Protein AF-A0A964ZCR1-F1 (afdb_monomer_lite)

Radius of gyration: 24.85 Å; chains: 1; bounding box: 62×56×55 Å

Secondary structure (DSSP, 8-state):
--HHHHHHHGGG----PPPPPHHHHHHHHHHH-HHHHTT--PPPPHHHHHHHHHHHHHSSPPPHHHHHHHHH---TTHHHHHHHHHHTSHHHHHHHHHHHHHHHS------S-PPP-

Foldseek 3Di:
DVVVVVVVVVVPPPVPDPDDDPVVVVVVVLVPDPVNVVPDPDDDDQLRLQQVLCCVQQVDGDDPVVSVVLVPDPDPCSSVVVNVVSNPDPSSVVVVVVVCCPPVNDPDPPPDDDDDD

Structure (mmCIF, N/CA/C/O backbone):
data_AF-A0A964ZCR1-F1
#
_entry.id   AF-A0A964ZCR1-F1
#
loop_
_atom_site.group_PDB
_atom_site.id
_atom_site.type_symbol
_atom_site.label_atom_id
_atom_site.label_alt_id
_atom_site.label_comp_id
_atom_site.label_asym_id
_atom_site.label_entity_id
_atom_site.label_seq_id
_atom_site.pdbx_PDB_ins_code
_atom_site.Cartn_x
_atom_site.Cartn_y
_atom_site.Cartn_z
_atom_site.occupancy
_atom_site.B_iso_or_equiv
_atom_site.auth_seq_id
_atom_site.auth_comp_id
_atom_site.auth_asym_id
_atom_site.auth_atom_id
_atom_site.pdbx_PDB_model_num
ATOM 1 N N . MET A 1 1 ? 44.684 40.271 -24.449 1.00 51.97 1 MET A N 1
ATOM 2 C CA . MET A 1 1 ? 44.862 39.321 -23.325 1.00 51.97 1 MET A CA 1
ATOM 3 C C . MET A 1 1 ? 43.717 39.318 -22.303 1.00 51.97 1 MET A C 1
ATOM 5 O O . MET A 1 1 ? 43.679 38.393 -21.513 1.00 51.97 1 MET A O 1
ATOM 9 N N . LEU A 1 2 ? 42.760 40.263 -22.334 1.00 49.97 2 LEU A N 1
ATOM 10 C CA . LEU A 1 2 ? 41.602 40.266 -21.417 1.00 49.97 2 LEU A CA 1
ATOM 11 C C . LEU A 1 2 ? 40.415 39.393 -21.888 1.00 49.97 2 LEU A C 1
ATOM 13 O O . LEU A 1 2 ? 39.646 38.900 -21.078 1.00 49.97 2 LEU A O 1
ATOM 17 N N . ALA A 1 3 ? 40.266 39.180 -23.202 1.00 52.19 3 ALA A N 1
ATOM 18 C CA . ALA A 1 3 ? 39.166 38.387 -23.767 1.00 52.19 3 ALA A CA 1
ATOM 19 C C . ALA A 1 3 ? 39.348 36.865 -23.588 1.00 52.19 3 ALA A C 1
ATOM 21 O O . ALA A 1 3 ? 38.374 36.121 -23.587 1.00 52.19 3 ALA A O 1
ATOM 22 N N . LEU A 1 4 ? 40.592 36.404 -23.409 1.00 46.72 4 LEU A N 1
ATOM 23 C CA . LEU A 1 4 ? 40.914 34.978 -23.295 1.00 46.72 4 LEU A CA 1
ATOM 24 C C . LEU A 1 4 ? 40.637 34.430 -21.883 1.00 46.72 4 LEU A C 1
ATOM 26 O O . LEU A 1 4 ? 40.314 33.259 -21.730 1.00 46.72 4 LEU A O 1
ATOM 30 N N . THR A 1 5 ? 40.714 35.277 -20.852 1.00 52.81 5 THR A N 1
ATOM 31 C CA . THR A 1 5 ? 40.441 34.890 -19.460 1.00 52.81 5 THR A CA 1
ATOM 32 C C . THR A 1 5 ? 38.945 34.817 -19.155 1.00 52.81 5 THR A C 1
ATOM 34 O O . THR A 1 5 ? 38.528 33.953 -18.392 1.00 52.81 5 THR A O 1
ATOM 37 N N . VAL A 1 6 ? 38.117 35.655 -19.792 1.00 52.84 6 VAL A N 1
ATOM 38 C CA . VAL A 1 6 ? 36.651 35.622 -19.616 1.00 52.84 6 VAL A CA 1
ATOM 39 C C . VAL A 1 6 ? 36.031 34.367 -20.245 1.00 52.84 6 VAL A C 1
ATOM 41 O O . VAL A 1 6 ? 35.119 33.780 -19.670 1.00 52.84 6 VAL A O 1
ATOM 44 N N . ALA A 1 7 ? 36.569 33.896 -21.375 1.00 53.03 7 ALA A N 1
ATOM 45 C CA . ALA A 1 7 ? 36.115 32.658 -22.013 1.00 53.03 7 ALA A CA 1
ATOM 46 C C . ALA A 1 7 ? 36.424 31.399 -21.176 1.00 53.03 7 ALA A C 1
ATOM 48 O O . ALA A 1 7 ? 35.662 30.437 -21.218 1.00 53.03 7 ALA A O 1
ATOM 49 N N . LEU A 1 8 ? 37.501 31.415 -20.380 1.00 49.78 8 LEU A N 1
ATOM 50 C CA . LEU A 1 8 ? 37.895 30.287 -19.529 1.00 49.78 8 LEU A CA 1
ATOM 51 C C . LEU A 1 8 ? 36.985 30.134 -18.296 1.00 49.78 8 LEU A C 1
ATOM 53 O O . LEU A 1 8 ? 36.739 29.021 -17.846 1.00 49.78 8 LEU A O 1
ATOM 57 N N . VAL A 1 9 ? 36.451 31.240 -17.766 1.00 51.50 9 VAL A N 1
ATOM 58 C CA . VAL A 1 9 ? 35.567 31.228 -16.583 1.00 51.50 9 VAL A CA 1
ATOM 59 C C . VAL A 1 9 ? 34.162 30.714 -16.924 1.00 51.50 9 VAL A C 1
ATOM 61 O O . VAL A 1 9 ? 33.518 30.092 -16.085 1.00 51.50 9 VAL A O 1
ATOM 64 N N . LEU A 1 10 ? 33.702 30.901 -18.166 1.00 52.78 10 LEU A N 1
ATOM 65 C CA . LEU A 1 10 ? 32.402 30.397 -18.626 1.00 52.78 10 LEU A CA 1
ATOM 66 C C . LEU A 1 10 ? 32.398 28.889 -18.930 1.00 52.78 10 LEU A C 1
ATOM 68 O O . LEU A 1 10 ? 31.325 28.302 -19.032 1.00 52.78 10 LEU A O 1
ATOM 72 N N . PHE A 1 11 ? 33.569 28.255 -19.053 1.00 51.38 11 PHE A N 1
ATOM 73 C CA . PHE A 1 11 ? 33.685 26.824 -19.364 1.00 51.38 11 PHE A CA 1
ATOM 74 C C . PHE A 1 11 ? 33.612 25.917 -18.124 1.00 51.38 11 PHE A C 1
ATOM 76 O O . PHE A 1 11 ? 33.424 24.713 -18.258 1.00 51.38 11 PHE A O 1
ATOM 83 N N . SER A 1 12 ? 33.744 26.484 -16.920 1.00 55.81 12 SER A N 1
ATOM 84 C CA . SER A 1 12 ? 33.808 25.722 -15.663 1.00 55.81 12 SER A CA 1
ATOM 85 C C . SER A 1 12 ? 32.478 25.633 -14.916 1.00 55.81 12 SER A C 1
ATOM 87 O O . SER A 1 12 ? 32.459 25.209 -13.761 1.00 55.81 12 SER A O 1
ATOM 89 N N . PHE A 1 13 ? 31.360 26.009 -15.543 1.00 54.41 13 PHE A N 1
ATOM 90 C CA . PHE A 1 13 ? 30.049 25.635 -15.019 1.00 54.41 13 PHE A CA 1
ATOM 91 C C . PHE A 1 13 ? 29.797 24.171 -15.391 1.00 54.41 13 PHE A C 1
ATOM 93 O O . PHE A 1 13 ? 29.050 23.861 -16.316 1.00 54.41 13 PHE A O 1
ATOM 100 N N . ASP A 1 14 ? 30.494 23.270 -14.698 1.00 61.41 14 ASP A N 1
ATOM 101 C CA . ASP A 1 14 ? 30.146 21.857 -14.686 1.00 61.41 14 ASP A CA 1
ATOM 102 C C . ASP A 1 14 ? 28.751 21.786 -14.063 1.00 61.41 14 ASP A C 1
ATOM 104 O O . ASP A 1 14 ? 28.571 21.961 -12.854 1.00 61.41 14 ASP A O 1
ATOM 108 N N . ALA A 1 15 ? 27.728 21.696 -14.912 1.00 63.97 15 ALA A N 1
ATOM 109 C CA . ALA A 1 15 ? 26.371 21.465 -14.465 1.00 63.97 15 ALA A CA 1
ATOM 110 C C . ALA A 1 15 ? 26.395 20.102 -13.779 1.00 63.97 15 ALA A C 1
ATOM 112 O O . ALA A 1 15 ? 26.405 19.079 -14.461 1.00 63.97 15 ALA A O 1
ATOM 113 N N . ALA A 1 16 ? 26.488 20.106 -12.445 1.00 65.44 16 ALA A N 1
ATOM 114 C CA . ALA A 1 16 ? 26.541 18.899 -11.639 1.00 65.44 16 ALA A CA 1
ATOM 115 C C . ALA A 1 16 ? 25.461 17.942 -12.144 1.00 65.44 16 ALA A C 1
ATOM 117 O O . ALA A 1 16 ? 24.269 18.261 -12.080 1.00 65.44 16 ALA A O 1
ATOM 118 N N . ALA A 1 17 ? 25.890 16.815 -12.722 1.00 70.81 17 ALA A N 1
ATOM 119 C CA . ALA A 1 17 ? 24.967 15.831 -13.256 1.00 70.81 17 ALA A CA 1
ATOM 120 C C . ALA A 1 17 ? 23.951 15.491 -12.154 1.00 70.81 17 ALA A C 1
ATOM 122 O O . ALA A 1 17 ? 24.358 15.317 -10.997 1.00 70.81 17 ALA A O 1
ATOM 123 N N . PRO A 1 18 ? 22.644 15.448 -12.465 1.00 80.06 18 PRO A N 1
ATOM 124 C CA . PRO A 1 18 ? 21.633 15.185 -11.457 1.00 80.06 18 PRO A CA 1
ATOM 125 C C . PRO A 1 18 ? 21.966 13.860 -10.780 1.00 80.06 18 PRO A C 1
ATOM 127 O O . PRO A 1 18 ? 22.055 12.820 -11.435 1.00 80.06 18 PRO A O 1
ATOM 130 N N . VAL A 1 19 ? 22.202 13.911 -9.468 1.00 82.56 19 VAL A N 1
ATOM 131 C CA . VAL A 1 19 ? 22.475 12.706 -8.690 1.00 82.56 19 VAL A CA 1
ATOM 132 C C . VAL A 1 19 ? 21.235 11.820 -8.812 1.00 82.56 19 VAL A C 1
ATOM 134 O O . VAL A 1 19 ? 20.139 12.286 -8.483 1.00 82.56 19 VAL A O 1
ATOM 137 N N . PRO A 1 20 ? 21.362 10.575 -9.303 1.00 88.12 20 PRO A N 1
ATOM 138 C CA . PRO A 1 20 ? 20.214 9.697 -9.440 1.00 88.12 20 PRO A CA 1
ATOM 139 C C . PRO A 1 20 ? 19.553 9.489 -8.077 1.00 88.12 20 PRO A C 1
ATOM 141 O O . PRO A 1 20 ? 20.222 9.426 -7.038 1.00 88.12 20 PRO A O 1
ATOM 144 N N . THR A 1 21 ? 18.226 9.385 -8.086 1.00 95.00 21 THR A N 1
ATOM 145 C CA . THR A 1 21 ? 17.430 9.089 -6.893 1.00 95.00 21 THR A CA 1
ATOM 146 C C . THR A 1 21 ? 17.918 7.799 -6.233 1.00 95.00 21 THR A C 1
ATOM 148 O O . THR A 1 21 ? 18.498 6.920 -6.876 1.00 95.00 21 THR A O 1
ATOM 151 N N . LEU A 1 22 ? 17.683 7.659 -4.924 1.00 93.56 22 LEU A N 1
ATOM 152 C CA . LEU A 1 22 ? 18.125 6.467 -4.200 1.00 93.56 22 LEU A CA 1
ATOM 153 C C . LEU A 1 22 ? 17.545 5.179 -4.806 1.00 93.56 22 LEU A C 1
ATOM 155 O O . LEU A 1 22 ? 18.288 4.215 -4.953 1.00 93.56 22 LEU A O 1
ATOM 159 N N . HIS A 1 23 ? 16.269 5.184 -5.211 1.00 91.75 23 HIS A N 1
ATOM 160 C CA . HIS A 1 23 ? 15.652 4.026 -5.865 1.00 91.75 23 HIS A CA 1
ATOM 161 C C . HIS A 1 23 ? 16.355 3.684 -7.183 1.00 91.75 23 HIS A C 1
ATOM 163 O O . HIS A 1 23 ? 16.785 2.553 -7.338 1.00 91.75 23 HIS A O 1
ATOM 169 N N . ALA A 1 24 ? 16.632 4.664 -8.053 1.00 94.00 24 ALA A N 1
ATOM 170 C CA . ALA A 1 24 ? 17.295 4.406 -9.333 1.00 94.00 24 ALA A CA 1
ATOM 171 C C . ALA A 1 24 ? 18.697 3.799 -9.153 1.00 94.00 24 ALA A C 1
ATOM 173 O O . ALA A 1 24 ? 19.133 2.949 -9.930 1.00 94.00 24 ALA A O 1
ATOM 174 N N . ARG A 1 25 ? 19.410 4.213 -8.098 1.00 93.81 25 ARG A N 1
ATOM 175 C CA . ARG A 1 25 ? 20.709 3.629 -7.733 1.00 93.81 25 ARG A CA 1
ATOM 176 C C . ARG A 1 25 ? 20.575 2.190 -7.238 1.00 93.81 25 ARG A C 1
ATOM 178 O O . ARG A 1 25 ? 21.427 1.368 -7.562 1.00 93.81 25 ARG A O 1
ATOM 185 N N . ILE A 1 26 ? 19.547 1.897 -6.441 1.00 91.38 26 ILE A N 1
ATOM 186 C CA . ILE A 1 26 ? 19.248 0.537 -5.977 1.00 91.38 26 ILE A CA 1
ATOM 187 C C . ILE A 1 26 ? 18.902 -0.344 -7.176 1.00 91.38 26 ILE A C 1
ATOM 189 O O . ILE A 1 26 ? 19.525 -1.389 -7.334 1.00 91.38 26 ILE A O 1
ATOM 193 N N . ASP A 1 27 ? 18.009 0.114 -8.049 1.00 90.88 27 ASP A N 1
ATOM 194 C CA . ASP A 1 27 ? 17.577 -0.616 -9.243 1.00 90.88 27 ASP A CA 1
ATOM 195 C C . ASP A 1 27 ? 18.773 -0.948 -10.143 1.00 90.88 27 ASP A C 1
ATOM 197 O O . ASP A 1 27 ? 18.988 -2.108 -10.478 1.00 90.88 27 ASP A O 1
ATOM 201 N N . THR A 1 28 ? 19.646 0.033 -10.407 1.00 91.94 28 THR A N 1
ATOM 202 C CA . THR A 1 28 ? 20.891 -0.176 -11.172 1.00 91.94 28 THR A CA 1
ATOM 203 C C . THR A 1 28 ? 21.759 -1.282 -10.555 1.00 91.94 28 THR A C 1
ATOM 205 O O . THR A 1 28 ? 22.302 -2.134 -11.262 1.00 91.94 28 THR A O 1
ATOM 208 N N . ASN A 1 29 ? 21.894 -1.295 -9.225 1.00 90.50 29 ASN A N 1
ATOM 209 C CA . ASN A 1 29 ? 22.679 -2.317 -8.534 1.00 90.50 29 ASN A CA 1
ATOM 210 C C . ASN A 1 29 ? 22.012 -3.699 -8.619 1.00 90.50 29 ASN A C 1
ATOM 212 O O . ASN A 1 29 ? 22.709 -4.693 -8.833 1.00 90.50 29 ASN A O 1
ATOM 216 N N . LEU A 1 30 ? 20.687 -3.770 -8.489 1.00 89.12 30 LEU A N 1
ATOM 217 C CA . LEU A 1 30 ? 19.927 -5.018 -8.594 1.00 89.12 30 LEU A CA 1
ATOM 218 C C . LEU A 1 30 ? 19.996 -5.599 -10.011 1.00 89.12 30 LEU A C 1
ATOM 220 O O . LEU A 1 30 ? 20.279 -6.785 -10.173 1.00 89.12 30 LEU A O 1
ATOM 224 N N . GLU A 1 31 ? 19.834 -4.760 -11.034 1.00 87.81 31 GLU A N 1
ATOM 225 C CA . GLU A 1 31 ? 19.930 -5.147 -12.445 1.00 87.81 31 GLU A CA 1
ATOM 226 C C . GLU A 1 31 ? 21.331 -5.649 -12.820 1.00 87.81 31 GLU A C 1
ATOM 228 O O . GLU A 1 31 ? 21.475 -6.571 -13.631 1.00 87.81 31 GLU A O 1
ATOM 233 N N . SER A 1 32 ? 22.374 -5.087 -12.196 1.00 89.25 32 SER A N 1
ATOM 234 C CA . SER A 1 32 ? 23.758 -5.531 -12.392 1.00 89.25 32 SER A CA 1
ATOM 235 C C . SER A 1 32 ? 24.054 -6.912 -11.782 1.00 89.25 32 SER A C 1
ATOM 237 O O . SER A 1 32 ? 25.011 -7.576 -12.189 1.00 89.25 32 SER A O 1
ATOM 239 N N . SER A 1 33 ? 23.223 -7.386 -10.844 1.00 90.00 33 SER A N 1
ATOM 240 C CA . SER A 1 33 ? 23.399 -8.675 -10.171 1.00 90.00 33 SER A CA 1
ATOM 241 C C . SER A 1 33 ? 22.787 -9.826 -10.976 1.00 90.00 33 SER A C 1
ATOM 243 O O . SER A 1 33 ? 21.580 -9.907 -11.204 1.00 90.00 33 SER A O 1
ATOM 245 N N . ALA A 1 34 ? 23.625 -10.771 -11.415 1.00 84.88 34 ALA A N 1
ATOM 246 C CA . ALA A 1 34 ? 23.159 -11.980 -12.100 1.00 84.88 34 ALA A CA 1
ATOM 247 C C . ALA A 1 34 ? 22.380 -12.927 -11.168 1.00 84.88 34 ALA A C 1
ATOM 249 O O . ALA A 1 34 ? 21.400 -13.530 -11.597 1.00 84.88 34 ALA A O 1
ATOM 250 N N . GLU A 1 35 ? 22.792 -13.019 -9.903 1.00 86.38 35 GLU A N 1
ATOM 251 C CA . GLU A 1 35 ? 22.147 -13.853 -8.881 1.00 86.38 35 GLU A CA 1
ATOM 252 C C . GLU A 1 35 ? 20.756 -13.331 -8.504 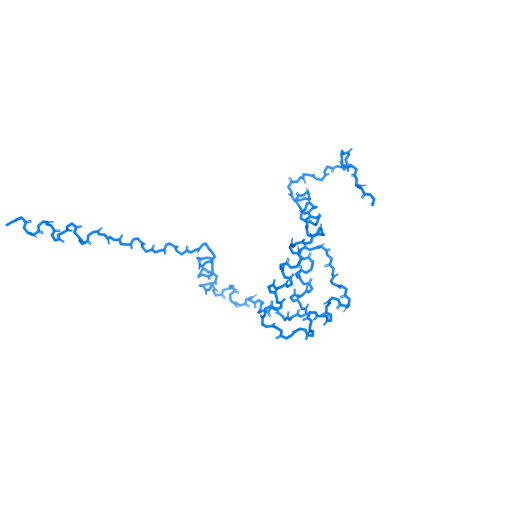1.00 86.38 35 GLU A C 1
ATOM 254 O O . GLU A 1 35 ? 19.828 -14.113 -8.306 1.00 86.38 35 GLU A O 1
ATOM 259 N N . PHE A 1 36 ? 20.587 -12.008 -8.445 1.00 84.31 36 PHE A N 1
ATOM 260 C CA . PHE A 1 36 ? 19.280 -11.410 -8.178 1.00 84.31 36 PHE A CA 1
ATOM 261 C C . PHE A 1 36 ? 18.300 -11.702 -9.319 1.00 84.31 36 PHE A C 1
ATOM 263 O O . PHE A 1 36 ? 17.197 -12.190 -9.084 1.00 84.31 36 PHE A O 1
ATOM 270 N N . ARG A 1 37 ? 18.733 -11.504 -10.571 1.00 82.31 37 ARG A N 1
ATOM 271 C CA . ARG A 1 37 ? 17.891 -11.739 -11.756 1.00 82.31 37 ARG A CA 1
ATOM 272 C C . ARG A 1 37 ? 17.414 -13.184 -11.898 1.00 82.31 37 ARG A C 1
ATOM 274 O O . ARG A 1 37 ? 16.348 -13.403 -12.462 1.00 82.31 37 ARG A O 1
ATOM 281 N N . SER A 1 38 ? 18.163 -14.171 -11.401 1.00 84.81 38 SER A N 1
ATOM 282 C CA . SER A 1 38 ? 17.722 -15.573 -11.445 1.00 84.81 38 SER A CA 1
ATOM 283 C C . SER A 1 38 ? 16.619 -15.911 -10.435 1.00 84.81 38 SER A C 1
ATOM 285 O O . SER A 1 38 ? 16.009 -16.969 -10.555 1.00 84.81 38 SER A O 1
ATOM 287 N N . HIS A 1 39 ? 16.368 -15.041 -9.454 1.00 84.56 39 HIS A N 1
ATOM 288 C CA . HIS A 1 39 ? 15.378 -15.241 -8.391 1.00 84.56 39 HIS A CA 1
ATOM 289 C C . HIS A 1 39 ? 14.246 -14.204 -8.421 1.00 84.56 39 HIS A C 1
ATOM 291 O O . HIS A 1 39 ? 13.470 -14.127 -7.469 1.00 84.56 39 HIS A O 1
ATOM 297 N N . ASP A 1 40 ? 14.143 -13.408 -9.488 1.00 83.31 40 ASP A N 1
ATOM 298 C CA . ASP A 1 40 ? 13.118 -12.376 -9.593 1.00 83.31 40 ASP A CA 1
ATOM 299 C C . ASP A 1 40 ? 11.719 -13.004 -9.711 1.00 83.31 40 ASP A C 1
ATOM 301 O O . ASP A 1 40 ? 11.407 -13.743 -10.652 1.00 83.31 40 ASP A O 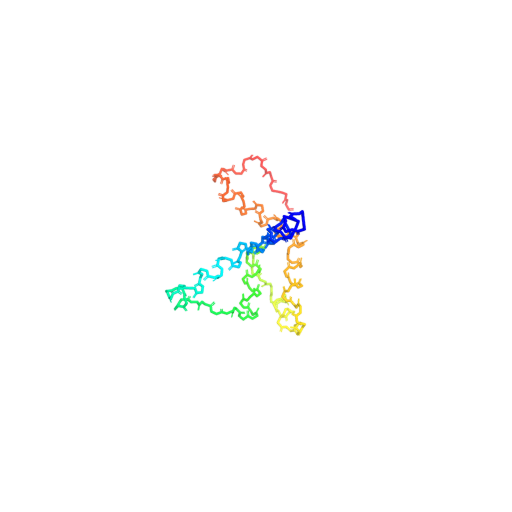1
ATOM 305 N N . ALA A 1 41 ? 10.872 -12.719 -8.724 1.00 81.56 41 ALA A N 1
ATOM 306 C CA . ALA A 1 41 ? 9.461 -13.040 -8.780 1.00 81.56 41 ALA A CA 1
ATOM 307 C C . ALA A 1 41 ? 8.798 -11.926 -9.588 1.00 81.56 41 ALA A C 1
ATOM 309 O O . ALA A 1 41 ? 8.621 -10.821 -9.081 1.00 81.56 41 ALA A O 1
ATOM 310 N N . GLY A 1 42 ? 8.470 -12.218 -10.850 1.00 88.12 42 GLY A N 1
ATOM 311 C CA . GLY A 1 42 ? 7.864 -11.246 -11.758 1.00 88.12 42 GLY A CA 1
ATOM 312 C C . GLY A 1 42 ? 6.621 -10.538 -11.183 1.00 88.12 42 GLY A C 1
ATOM 313 O O . GLY A 1 42 ? 6.107 -10.907 -10.124 1.00 88.12 42 GLY A O 1
ATOM 314 N N . PRO A 1 43 ? 6.097 -9.513 -11.878 1.00 89.81 43 PRO A N 1
ATOM 315 C CA . PRO A 1 43 ? 5.045 -8.659 -11.338 1.00 89.81 43 PRO A CA 1
ATOM 316 C C . PRO A 1 43 ? 3.817 -9.444 -10.870 1.00 89.81 43 PRO A C 1
ATOM 318 O O . PRO A 1 43 ? 3.308 -10.302 -11.591 1.00 89.81 43 PRO A O 1
ATOM 321 N N . ALA A 1 44 ? 3.307 -9.091 -9.690 1.00 94.06 44 ALA A N 1
ATOM 322 C CA . ALA A 1 44 ? 2.094 -9.688 -9.149 1.00 94.06 44 ALA A CA 1
ATOM 323 C C . ALA A 1 44 ? 0.892 -9.449 -10.078 1.00 94.06 44 ALA A C 1
ATOM 325 O O . ALA A 1 44 ? 0.665 -8.324 -10.564 1.00 94.06 44 ALA A O 1
ATOM 326 N N . ASP A 1 45 ? 0.088 -10.497 -10.263 1.00 95.44 45 ASP A N 1
ATOM 327 C CA . ASP A 1 45 ? -1.218 -10.372 -10.903 1.00 95.44 45 ASP A CA 1
ATOM 328 C C . ASP A 1 45 ? -2.173 -9.516 -10.049 1.00 95.44 45 ASP A C 1
ATOM 330 O O . ASP A 1 45 ? -1.867 -9.128 -8.921 1.00 95.44 45 ASP A O 1
ATOM 334 N N . ASP A 1 46 ? -3.335 -9.158 -10.591 1.00 96.69 46 ASP A N 1
ATOM 335 C CA . ASP A 1 46 ? -4.263 -8.264 -9.893 1.00 96.69 46 ASP A CA 1
ATOM 336 C C . ASP A 1 46 ? -4.855 -8.871 -8.610 1.00 96.69 46 ASP A C 1
ATOM 338 O O . ASP A 1 46 ? -5.089 -8.147 -7.638 1.00 96.69 46 ASP A O 1
ATOM 342 N N . ALA A 1 47 ? -5.091 -10.182 -8.570 1.00 96.56 47 ALA A N 1
ATOM 343 C CA . ALA A 1 47 ? -5.658 -10.827 -7.389 1.00 96.56 47 ALA A CA 1
ATOM 344 C C . ALA A 1 47 ? -4.621 -10.900 -6.262 1.00 96.56 47 ALA A C 1
ATOM 346 O O . ALA A 1 47 ? -4.922 -10.581 -5.106 1.00 96.56 47 ALA A O 1
ATOM 347 N N . GLU A 1 48 ? -3.391 -11.266 -6.610 1.00 96.56 48 GLU A N 1
ATOM 348 C CA . GLU A 1 48 ? -2.253 -11.283 -5.708 1.00 96.56 48 GLU A CA 1
ATOM 349 C C . GLU A 1 48 ? -1.917 -9.877 -5.210 1.00 96.56 48 GLU A C 1
ATOM 351 O O . GLU A 1 48 ? -1.764 -9.685 -4.003 1.00 96.56 48 GLU A O 1
ATOM 356 N N . PHE A 1 49 ? -1.874 -8.891 -6.110 1.00 97.25 49 PHE A N 1
ATOM 357 C CA . PHE A 1 49 ? -1.651 -7.489 -5.767 1.00 97.25 49 PHE A CA 1
ATOM 358 C C . PHE A 1 49 ? -2.679 -6.999 -4.745 1.00 97.25 49 PHE A C 1
ATOM 360 O O . PHE A 1 49 ? -2.298 -6.475 -3.702 1.00 97.25 49 PHE A O 1
ATOM 367 N N . CYS A 1 50 ? -3.973 -7.219 -5.002 1.00 97.88 50 CYS A N 1
ATOM 368 C CA . CYS A 1 50 ? -5.039 -6.800 -4.093 1.00 97.88 50 CYS A CA 1
ATOM 369 C C . CYS A 1 50 ? -4.890 -7.460 -2.716 1.00 97.88 50 CYS A C 1
ATOM 371 O O . CYS A 1 50 ? -4.898 -6.778 -1.692 1.00 97.88 50 CYS A O 1
ATOM 373 N N . ARG A 1 51 ? -4.670 -8.781 -2.674 1.00 97.50 51 ARG A N 1
ATOM 374 C CA . ARG A 1 51 ? -4.492 -9.499 -1.406 1.00 97.50 51 ARG A CA 1
ATOM 375 C C . ARG A 1 51 ? -3.272 -9.007 -0.623 1.00 97.50 51 ARG A C 1
ATOM 377 O O . ARG A 1 51 ? -3.389 -8.825 0.587 1.00 97.50 51 ARG A O 1
ATOM 384 N N . ARG A 1 52 ? -2.119 -8.837 -1.281 1.00 96.94 52 ARG A N 1
ATOM 385 C CA . ARG A 1 52 ? -0.880 -8.361 -0.639 1.00 96.94 52 ARG A CA 1
ATOM 386 C C . ARG A 1 52 ? -1.067 -6.950 -0.093 1.00 96.94 52 ARG A C 1
ATOM 388 O O . ARG A 1 52 ? -0.800 -6.723 1.076 1.00 96.94 52 ARG A O 1
ATOM 395 N N . LEU A 1 53 ? -1.653 -6.055 -0.884 1.00 97.25 53 LEU A N 1
ATOM 396 C CA . LEU A 1 53 ? -1.855 -4.668 -0.480 1.00 97.25 53 LEU A CA 1
ATOM 397 C C . LEU A 1 53 ? -2.753 -4.532 0.759 1.00 97.25 53 LEU A C 1
ATOM 399 O O . LEU A 1 53 ? -2.439 -3.766 1.665 1.00 97.25 53 LEU A O 1
ATOM 403 N N . TYR A 1 54 ? -3.845 -5.297 0.829 1.00 98.19 54 TYR A N 1
ATOM 404 C CA . TYR A 1 54 ? -4.703 -5.328 2.015 1.00 98.19 54 TYR A CA 1
ATOM 405 C C . TYR A 1 54 ? -3.957 -5.858 3.249 1.00 98.19 54 TYR A C 1
ATOM 407 O O . TYR A 1 54 ? -4.048 -5.256 4.321 1.00 98.19 54 TYR A O 1
ATOM 415 N N . LEU A 1 55 ? -3.180 -6.935 3.102 1.00 97.25 55 LEU A N 1
ATOM 416 C CA . LEU A 1 55 ? -2.391 -7.483 4.207 1.00 97.25 55 LEU A CA 1
ATOM 417 C C . LEU A 1 55 ? -1.334 -6.493 4.698 1.00 97.25 55 LEU A C 1
ATOM 419 O O . LEU A 1 55 ? -1.208 -6.311 5.904 1.00 97.25 55 LEU A O 1
ATOM 423 N N . ASP A 1 56 ? -0.631 -5.838 3.781 1.00 96.38 56 ASP A N 1
ATOM 424 C CA . ASP A 1 56 ? 0.473 -4.937 4.111 1.00 96.38 56 ASP A CA 1
ATOM 425 C C . ASP A 1 56 ? -0.023 -3.613 4.705 1.00 96.38 56 ASP A C 1
ATOM 427 O O . ASP A 1 56 ? 0.563 -3.094 5.652 1.00 96.38 56 ASP A O 1
ATOM 431 N N . LEU A 1 57 ? -1.106 -3.044 4.160 1.00 97.56 57 LEU A N 1
ATOM 432 C CA . LEU A 1 57 ? -1.591 -1.735 4.598 1.00 97.56 57 LEU A CA 1
ATOM 433 C C . LEU A 1 57 ? -2.575 -1.822 5.759 1.00 97.56 57 LEU A C 1
ATOM 435 O O . LEU A 1 57 ? -2.566 -0.940 6.613 1.00 97.56 57 LEU A O 1
ATOM 439 N N . THR A 1 58 ? -3.423 -2.847 5.805 1.00 97.00 58 THR A N 1
ATOM 440 C CA . THR A 1 58 ? -4.516 -2.939 6.791 1.00 97.00 58 THR A CA 1
ATOM 441 C C . THR A 1 58 ? -4.400 -4.139 7.726 1.00 97.00 58 THR A C 1
ATOM 443 O O . THR A 1 58 ? -5.151 -4.236 8.693 1.00 97.00 58 THR A O 1
ATOM 446 N N . GLY A 1 59 ? -3.466 -5.061 7.476 1.00 95.62 59 GLY A N 1
ATOM 447 C CA . GLY A 1 59 ? -3.277 -6.249 8.310 1.00 95.62 59 GLY A CA 1
ATOM 448 C C . GLY A 1 59 ? -4.346 -7.328 8.143 1.00 95.62 59 GLY A C 1
ATOM 449 O O . GLY A 1 59 ? -4.347 -8.300 8.900 1.00 95.62 59 GLY A O 1
ATOM 450 N N . LYS A 1 60 ? -5.258 -7.193 7.173 1.00 94.81 60 LYS A N 1
ATOM 451 C CA . LYS A 1 60 ? -6.320 -8.171 6.899 1.00 94.81 60 LYS A CA 1
ATOM 452 C C . LYS A 1 60 ? -6.371 -8.558 5.428 1.00 94.81 60 LYS A C 1
ATOM 454 O O . LYS A 1 60 ? -5.770 -7.919 4.580 1.00 94.81 60 LYS A O 1
ATOM 459 N N . ILE A 1 61 ? -7.114 -9.615 5.120 1.00 96.88 61 ILE A N 1
ATOM 460 C CA . ILE A 1 61 ? -7.439 -9.978 3.737 1.00 96.88 61 ILE A CA 1
ATOM 461 C C . ILE A 1 61 ? -8.670 -9.193 3.253 1.00 96.88 61 ILE A C 1
ATOM 463 O O . ILE A 1 61 ? -9.540 -8.885 4.074 1.00 96.88 61 ILE A O 1
ATOM 467 N N . PRO A 1 62 ? -8.784 -8.900 1.944 1.00 97.38 62 PRO A N 1
ATOM 468 C CA . PRO A 1 62 ? -9.974 -8.252 1.407 1.00 97.38 62 PRO A CA 1
ATOM 469 C C . PRO A 1 62 ? -11.194 -9.163 1.552 1.00 97.38 62 PRO A C 1
ATOM 471 O O . PRO A 1 62 ? -11.101 -10.390 1.419 1.00 97.38 62 PRO A O 1
ATOM 474 N N . SER A 1 63 ? -12.364 -8.565 1.757 1.00 97.31 63 SER A N 1
ATOM 475 C CA . SER A 1 63 ? -13.632 -9.279 1.626 1.00 97.31 63 SER A CA 1
ATOM 476 C C . SER A 1 63 ? -13.870 -9.715 0.176 1.00 97.31 63 SER A C 1
ATOM 478 O O . SER A 1 63 ? -13.330 -9.155 -0.783 1.00 97.31 63 SER A O 1
ATOM 480 N N . THR A 1 64 ? -14.746 -10.703 -0.013 1.00 97.38 64 THR A N 1
ATOM 481 C CA . THR A 1 64 ? -15.111 -11.181 -1.356 1.00 97.38 64 THR A CA 1
ATOM 482 C C . THR A 1 64 ? -15.714 -10.073 -2.226 1.00 97.38 64 THR A C 1
ATOM 484 O O . THR A 1 64 ? -15.509 -10.071 -3.441 1.00 97.38 64 THR A O 1
ATOM 487 N N . SER A 1 65 ? -16.447 -9.129 -1.627 1.00 97.62 65 SER A N 1
ATOM 488 C CA . SER A 1 65 ? -17.004 -7.968 -2.327 1.00 97.62 65 SER A CA 1
ATOM 489 C C . SER A 1 65 ? -15.920 -7.000 -2.787 1.00 97.62 65 SER A C 1
ATOM 491 O O . SER A 1 65 ? -15.917 -6.628 -3.957 1.00 97.62 65 SER A O 1
ATOM 493 N N . GLU A 1 66 ? -14.982 -6.637 -1.911 1.00 97.12 66 GLU A N 1
ATOM 494 C CA . GLU A 1 66 ? -13.887 -5.713 -2.238 1.00 97.12 66 GLU A CA 1
ATOM 495 C C . GLU A 1 66 ? -12.993 -6.276 -3.341 1.00 97.12 66 GLU A C 1
ATOM 497 O O . GLU A 1 66 ? -12.722 -5.600 -4.335 1.00 97.12 66 GLU A O 1
ATOM 502 N N . LEU A 1 67 ? -12.615 -7.554 -3.223 1.00 97.38 67 LEU A N 1
ATOM 503 C CA . LEU A 1 67 ? -11.815 -8.222 -4.243 1.00 97.38 67 LEU A CA 1
ATOM 504 C C . LEU A 1 67 ? -12.540 -8.232 -5.595 1.00 97.38 67 LEU A C 1
ATOM 506 O O . LEU A 1 67 ? -11.938 -7.939 -6.625 1.00 97.38 67 LEU A O 1
ATOM 510 N N . ARG A 1 68 ? -13.844 -8.533 -5.611 1.00 97.56 68 ARG A N 1
ATOM 511 C CA . ARG A 1 68 ? -14.632 -8.540 -6.851 1.00 97.56 68 ARG A CA 1
ATOM 512 C C . ARG A 1 68 ? -14.729 -7.149 -7.472 1.00 97.56 68 ARG A C 1
ATOM 514 O O . ARG A 1 68 ? -14.597 -7.037 -8.689 1.00 97.56 68 ARG A O 1
ATOM 521 N N . ILE A 1 69 ? -14.944 -6.111 -6.666 1.00 97.38 69 ILE A N 1
ATOM 522 C CA . ILE A 1 69 ? -14.970 -4.721 -7.141 1.00 97.38 69 ILE A CA 1
ATOM 523 C C . ILE A 1 69 ? -13.635 -4.385 -7.814 1.00 97.38 69 ILE A C 1
ATOM 525 O O . ILE A 1 69 ? -13.623 -3.986 -8.975 1.00 97.38 69 ILE A O 1
ATOM 529 N N . PHE A 1 70 ? -12.512 -4.667 -7.152 1.00 97.88 70 PHE A N 1
ATOM 530 C CA . PHE A 1 70 ? -11.184 -4.403 -7.707 1.00 97.88 70 PHE A CA 1
ATOM 531 C C . PHE A 1 70 ? -10.887 -5.191 -8.998 1.00 97.88 70 PHE A C 1
ATOM 533 O O . PHE A 1 70 ? -10.334 -4.652 -9.958 1.00 97.88 70 PHE A O 1
ATOM 540 N N . LEU A 1 71 ? -11.259 -6.474 -9.047 1.00 97.50 71 LEU A N 1
ATOM 541 C CA . LEU A 1 71 ? -11.009 -7.324 -10.217 1.00 97.50 71 LEU A CA 1
ATOM 542 C C . LEU A 1 71 ? -11.900 -6.975 -11.416 1.00 97.50 71 LEU A C 1
ATOM 544 O O . LEU A 1 71 ? -11.513 -7.223 -12.557 1.00 97.50 71 LEU A O 1
ATOM 548 N N . THR A 1 72 ? -13.090 -6.423 -11.173 1.00 97.62 72 THR A N 1
ATOM 549 C CA . THR A 1 72 ? -14.003 -5.996 -12.245 1.00 97.62 72 THR A CA 1
ATOM 550 C C . THR A 1 72 ? -13.700 -4.593 -12.763 1.00 97.62 72 THR A C 1
ATOM 552 O O . THR A 1 72 ? -14.079 -4.281 -13.894 1.00 97.62 72 THR A O 1
ATOM 555 N N . ASP A 1 73 ? -12.969 -3.780 -11.997 1.00 97.38 73 ASP A N 1
ATOM 556 C CA . ASP A 1 73 ? -12.471 -2.489 -12.452 1.00 97.38 73 ASP A CA 1
ATOM 557 C C . ASP A 1 73 ? -11.414 -2.660 -13.563 1.00 97.38 73 ASP A C 1
ATOM 559 O O . ASP A 1 73 ? -10.424 -3.393 -13.436 1.00 97.38 73 ASP A O 1
ATOM 563 N N . ARG A 1 74 ? -11.650 -1.977 -14.687 1.00 96.62 74 ARG A N 1
ATOM 564 C CA . ARG A 1 74 ? -10.768 -1.939 -15.866 1.00 96.62 74 ARG A CA 1
ATOM 565 C C . ARG A 1 74 ? -10.031 -0.610 -16.009 1.00 96.62 74 ARG A C 1
ATOM 567 O O . ARG A 1 74 ? -9.350 -0.404 -17.012 1.00 96.62 74 ARG A O 1
ATOM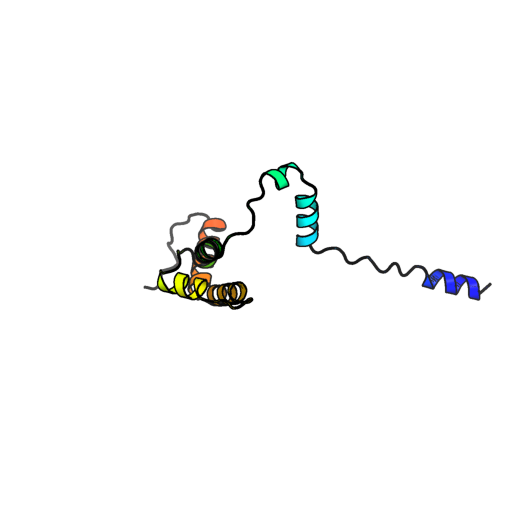 574 N N . SER A 1 75 ? -10.178 0.291 -15.042 1.00 96.88 75 SER A N 1
ATOM 575 C CA . SER A 1 75 ? -9.466 1.556 -15.031 1.00 96.88 75 SER A CA 1
ATOM 576 C C . SER A 1 75 ? -7.953 1.313 -15.009 1.00 96.88 75 SER A C 1
ATOM 578 O O . SER A 1 75 ? -7.472 0.519 -14.193 1.00 96.88 75 SER A O 1
ATOM 580 N N . PRO A 1 76 ? -7.171 2.031 -15.836 1.00 96.31 76 PRO A N 1
ATOM 581 C CA . PRO A 1 76 ? -5.713 1.975 -15.761 1.00 96.31 76 PRO A CA 1
ATOM 582 C C . PRO A 1 76 ? -5.179 2.484 -14.411 1.00 96.31 76 PRO A C 1
ATOM 584 O O . PRO A 1 76 ? -4.045 2.183 -14.051 1.00 96.31 76 PRO A O 1
ATOM 587 N N . THR A 1 77 ? -5.989 3.223 -13.645 1.00 97.56 77 THR A N 1
ATOM 588 C CA . THR A 1 77 ? -5.621 3.799 -12.343 1.00 97.56 77 THR A CA 1
ATOM 589 C C . THR A 1 77 ? -6.151 3.009 -11.146 1.00 97.56 77 THR A C 1
ATOM 591 O O . THR A 1 77 ? -5.999 3.448 -10.009 1.00 97.56 77 THR A O 1
ATOM 594 N N . LYS A 1 78 ? -6.755 1.830 -11.347 1.00 97.38 78 LYS A N 1
ATOM 595 C CA . LYS A 1 78 ? -7.384 1.075 -10.247 1.00 97.38 78 LYS A CA 1
ATOM 596 C C . LYS A 1 78 ? -6.424 0.725 -9.103 1.00 97.38 78 LYS A C 1
ATOM 598 O O . LYS A 1 78 ? -6.822 0.715 -7.943 1.00 97.38 78 LYS A O 1
ATOM 603 N N . ARG A 1 79 ? -5.145 0.462 -9.416 1.00 97.38 79 ARG A N 1
ATOM 604 C CA . ARG A 1 79 ? -4.117 0.143 -8.411 1.00 97.38 79 ARG A CA 1
ATOM 605 C C . ARG A 1 79 ? -3.791 1.356 -7.544 1.00 97.38 79 ARG A C 1
ATOM 607 O O . ARG A 1 79 ? -3.806 1.228 -6.327 1.00 97.38 79 ARG A O 1
ATOM 614 N N . SER A 1 80 ? -3.551 2.521 -8.150 1.00 97.75 80 SER A N 1
ATOM 615 C CA . SER A 1 80 ? -3.295 3.755 -7.394 1.00 97.75 80 SER A CA 1
ATOM 616 C C . SER A 1 80 ? -4.519 4.168 -6.582 1.00 97.75 80 SER A C 1
ATOM 618 O O . SER A 1 80 ? -4.388 4.459 -5.402 1.00 97.75 80 SER A O 1
ATOM 620 N N . ALA A 1 81 ? -5.717 4.073 -7.163 1.00 97.88 81 ALA A N 1
ATOM 621 C CA . ALA A 1 81 ? -6.956 4.385 -6.457 1.00 97.88 81 ALA A CA 1
ATOM 622 C C . ALA A 1 81 ? -7.173 3.489 -5.223 1.00 97.88 81 ALA A C 1
ATOM 624 O O . ALA A 1 81 ? -7.578 3.983 -4.170 1.00 97.88 81 ALA A O 1
ATOM 625 N N . LEU A 1 82 ? -6.878 2.185 -5.325 1.00 97.88 82 LEU A N 1
ATOM 626 C CA . LEU A 1 82 ? -6.952 1.278 -4.178 1.00 97.88 82 LEU A CA 1
ATOM 627 C C . LEU A 1 82 ? -5.915 1.638 -3.105 1.00 97.88 82 LEU A C 1
ATOM 629 O O . LEU A 1 82 ? -6.260 1.656 -1.927 1.00 97.88 82 LEU A O 1
ATOM 633 N N . ILE A 1 83 ? -4.676 1.946 -3.502 1.00 98.12 83 ILE A N 1
ATOM 634 C CA . ILE A 1 83 ? -3.622 2.387 -2.575 1.00 98.12 83 ILE A CA 1
ATOM 635 C C . ILE A 1 83 ? -4.086 3.624 -1.804 1.00 98.12 83 ILE A C 1
ATOM 637 O O . ILE A 1 83 ? -4.089 3.600 -0.576 1.00 98.12 83 ILE A O 1
ATOM 641 N N . ASP A 1 84 ? -4.541 4.660 -2.508 1.00 98.31 84 ASP A N 1
ATOM 642 C CA . ASP A 1 84 ? -4.997 5.909 -1.894 1.00 98.31 84 ASP A CA 1
ATOM 643 C C . ASP A 1 84 ? -6.172 5.665 -0.937 1.00 98.31 84 ASP A C 1
ATOM 645 O O . ASP A 1 84 ? -6.205 6.201 0.170 1.00 98.31 84 ASP A O 1
ATOM 649 N N . THR A 1 85 ? -7.108 4.795 -1.332 1.00 97.56 85 THR A N 1
ATOM 650 C CA . THR A 1 85 ? -8.263 4.420 -0.503 1.00 97.56 85 THR A CA 1
ATOM 651 C C . THR A 1 85 ? -7.834 3.735 0.794 1.00 97.56 85 THR A C 1
ATOM 653 O O . THR A 1 85 ? -8.342 4.070 1.864 1.00 97.56 85 THR A O 1
ATOM 656 N N . LEU A 1 86 ? -6.903 2.779 0.722 1.00 98.00 86 LEU A N 1
ATOM 657 C CA . LEU A 1 86 ? -6.434 2.047 1.900 1.00 98.00 86 LEU A CA 1
ATOM 658 C C . LEU A 1 86 ? -5.576 2.932 2.807 1.00 98.00 86 LEU A C 1
ATOM 660 O O . LEU A 1 86 ? -5.771 2.908 4.021 1.00 98.00 86 LEU A O 1
ATOM 664 N N . LEU A 1 87 ? -4.685 3.750 2.240 1.00 98.12 87 LEU A N 1
ATOM 665 C CA . LEU A 1 87 ? -3.859 4.691 3.003 1.00 98.12 87 LEU A CA 1
ATOM 666 C C . LEU A 1 87 ? -4.701 5.739 3.742 1.00 98.12 87 LEU A C 1
ATOM 668 O O . LEU A 1 87 ? -4.343 6.135 4.848 1.00 98.12 87 LEU A O 1
ATOM 672 N N . ALA A 1 88 ? -5.827 6.159 3.161 1.00 97.81 88 ALA A N 1
ATOM 673 C CA . ALA A 1 88 ? -6.754 7.098 3.787 1.00 97.81 88 ALA A CA 1
ATOM 674 C C . ALA A 1 88 ? -7.653 6.466 4.870 1.00 97.81 88 ALA A C 1
ATOM 676 O O . ALA A 1 88 ? -8.446 7.177 5.486 1.00 97.81 88 ALA A O 1
ATOM 677 N N . SER A 1 89 ? -7.575 5.151 5.099 1.00 96.38 89 SER A N 1
ATOM 678 C CA . SER A 1 89 ? -8.450 4.451 6.045 1.00 96.38 89 SER A CA 1
ATOM 679 C C . SER A 1 89 ? -7.940 4.494 7.493 1.00 96.38 89 SER A C 1
ATOM 681 O O . SER A 1 89 ? -6.746 4.352 7.761 1.00 96.38 89 SER A O 1
ATOM 683 N N . ASP A 1 90 ? -8.864 4.557 8.456 1.00 96.31 90 ASP A N 1
ATOM 684 C CA . ASP A 1 90 ? -8.541 4.436 9.891 1.00 96.31 90 ASP A CA 1
ATOM 685 C C . ASP A 1 90 ? -7.925 3.075 10.245 1.00 96.31 90 ASP A C 1
ATOM 687 O O . ASP A 1 90 ? -7.225 2.907 11.245 1.00 96.31 90 ASP A O 1
ATOM 691 N N . GLU A 1 91 ? -8.214 2.052 9.445 1.00 95.19 91 GLU A N 1
ATOM 692 C CA . GLU A 1 91 ? -7.635 0.728 9.613 1.00 95.19 91 GLU A CA 1
ATOM 693 C C . GLU A 1 91 ? -6.142 0.715 9.306 1.00 95.19 91 GLU A C 1
ATOM 695 O O . GLU A 1 91 ? -5.386 0.113 10.067 1.00 95.19 91 GLU A O 1
AT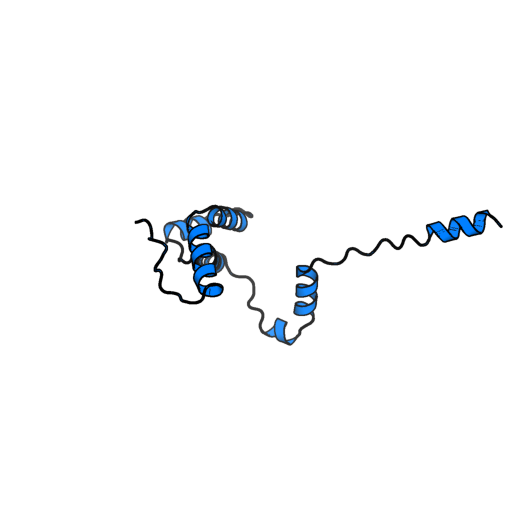OM 700 N N . HIS A 1 92 ? -5.709 1.431 8.266 1.00 97.75 92 HIS A N 1
ATOM 701 C CA . HIS A 1 92 ? -4.290 1.588 7.981 1.00 97.75 92 HIS A CA 1
ATOM 702 C C . HIS A 1 92 ? -3.559 2.267 9.140 1.00 97.75 92 HIS A C 1
ATOM 704 O O . HIS A 1 92 ? -2.544 1.754 9.610 1.00 97.75 92 HIS A O 1
ATOM 710 N N . ALA A 1 93 ? -4.116 3.359 9.674 1.00 96.50 93 ALA A N 1
ATOM 711 C CA . ALA A 1 93 ? -3.535 4.049 10.825 1.00 96.50 93 ALA A CA 1
ATOM 712 C C . ALA A 1 93 ? -3.393 3.122 12.049 1.00 96.50 93 ALA A C 1
ATOM 714 O O . ALA A 1 93 ? -2.337 3.086 12.686 1.00 96.50 93 ALA A O 1
ATOM 715 N N . ARG A 1 94 ? -4.423 2.319 12.352 1.00 95.62 94 ARG A N 1
ATOM 716 C CA . ARG A 1 94 ? -4.388 1.338 13.453 1.00 95.62 94 ARG A CA 1
ATOM 717 C C . ARG A 1 94 ? -3.395 0.203 13.207 1.00 95.62 94 ARG A C 1
ATOM 719 O O . ARG A 1 94 ? -2.679 -0.194 14.133 1.00 95.62 94 ARG A O 1
ATOM 726 N N . HIS A 1 95 ? -3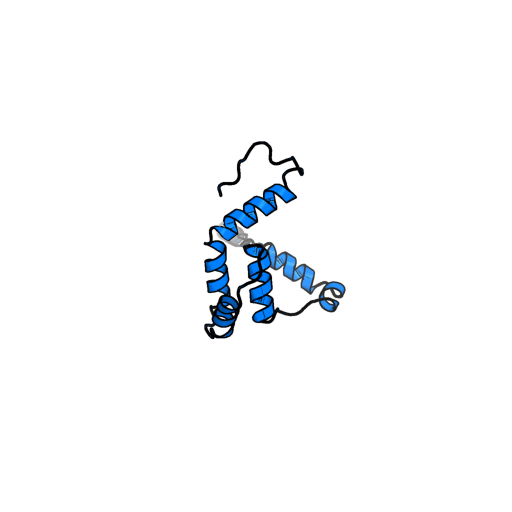.341 -0.319 11.983 1.00 96.31 95 HIS A N 1
ATOM 727 C CA . HIS A 1 95 ? -2.400 -1.373 11.615 1.00 96.31 95 HIS A CA 1
ATOM 728 C C . HIS A 1 95 ? -0.956 -0.884 11.738 1.00 96.31 95 HIS A C 1
ATOM 730 O O . HIS A 1 95 ? -0.137 -1.545 12.374 1.00 96.31 95 HIS A O 1
ATOM 736 N N . LEU A 1 96 ? -0.669 0.311 11.221 1.00 95.56 96 LEU A N 1
ATOM 737 C CA . LEU A 1 96 ? 0.652 0.925 11.293 1.00 95.56 96 LEU A CA 1
ATOM 738 C C . LEU A 1 96 ? 1.073 1.211 12.741 1.00 95.56 96 LEU A C 1
ATOM 740 O O . LEU A 1 96 ? 2.207 0.917 13.116 1.00 95.56 96 LEU A O 1
ATOM 744 N N . ALA A 1 97 ? 0.157 1.716 13.575 1.00 93.94 97 ALA A N 1
ATOM 745 C CA . ALA A 1 97 ? 0.415 1.907 15.002 1.00 93.94 97 ALA A CA 1
ATOM 746 C C . ALA A 1 97 ? 0.801 0.587 15.686 1.00 93.94 97 ALA A C 1
ATOM 748 O O . ALA A 1 97 ? 1.797 0.529 16.401 1.00 93.94 97 ALA A O 1
ATOM 749 N N . THR A 1 98 ? 0.063 -0.490 15.401 1.00 91.69 98 THR A N 1
ATOM 750 C CA . THR A 1 98 ? 0.362 -1.831 15.927 1.00 91.69 98 THR A CA 1
ATOM 751 C C . THR A 1 98 ? 1.706 -2.352 15.414 1.00 91.69 98 THR A C 1
ATOM 753 O O . THR A 1 98 ? 2.484 -2.922 16.174 1.00 91.69 98 THR A O 1
ATOM 756 N N . HIS A 1 99 ? 2.006 -2.149 14.130 1.00 92.62 99 HIS A N 1
ATOM 757 C CA . HIS A 1 99 ? 3.273 -2.564 13.534 1.00 92.62 99 HIS A CA 1
ATOM 758 C C . HIS A 1 99 ? 4.465 -1.879 14.212 1.00 92.62 99 HIS A C 1
ATOM 760 O O . HIS A 1 99 ? 5.447 -2.545 14.546 1.00 92.62 99 HIS A O 1
ATOM 766 N N . PHE A 1 100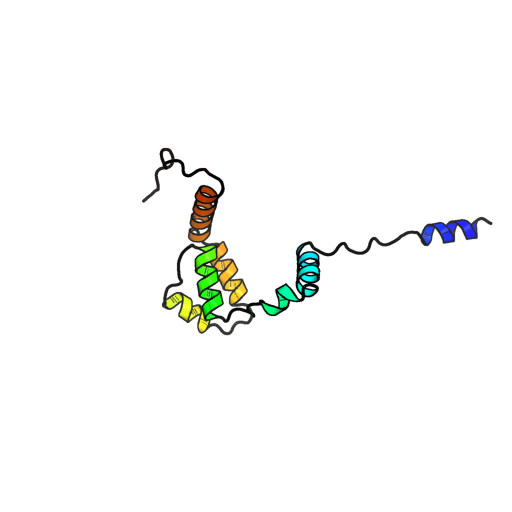 ? 4.382 -0.567 14.447 1.00 92.44 100 PHE A N 1
ATOM 767 C CA . PHE A 1 100 ? 5.438 0.168 15.140 1.00 92.44 100 PHE A CA 1
ATOM 768 C C . PHE A 1 100 ? 5.533 -0.175 16.616 1.00 92.44 100 PHE A C 1
ATOM 770 O O . PHE A 1 100 ? 6.649 -0.280 17.115 1.00 92.44 100 PHE A O 1
ATOM 777 N N . ASP A 1 101 ? 4.411 -0.400 17.294 1.00 89.38 101 ASP A N 1
ATOM 778 C CA . ASP A 1 101 ? 4.430 -0.896 18.666 1.00 89.38 101 ASP A CA 1
ATOM 779 C C . ASP A 1 101 ? 5.199 -2.223 18.743 1.00 89.38 101 ASP A C 1
ATOM 781 O O . ASP A 1 101 ? 6.183 -2.327 19.461 1.00 89.38 101 ASP A O 1
ATOM 785 N N . ILE A 1 102 ? 4.875 -3.194 17.886 1.00 87.50 102 ILE A N 1
ATOM 786 C CA . ILE A 1 102 ? 5.557 -4.498 17.871 1.00 87.50 102 ILE A CA 1
ATOM 787 C C . ILE A 1 102 ? 7.038 -4.391 17.473 1.00 87.50 102 ILE A C 1
ATOM 789 O O . ILE A 1 102 ? 7.869 -5.142 17.986 1.00 87.50 102 ILE A O 1
ATOM 793 N N . THR A 1 103 ? 7.365 -3.526 16.511 1.00 90.44 103 THR A N 1
ATOM 794 C CA . THR A 1 103 ? 8.704 -3.489 15.896 1.00 90.44 103 THR A CA 1
ATOM 795 C C . THR A 1 103 ? 9.679 -2.607 16.668 1.00 90.44 103 THR A C 1
ATOM 797 O O . THR A 1 103 ? 10.864 -2.927 16.748 1.00 90.44 103 THR A O 1
ATOM 800 N N . LEU A 1 104 ? 9.202 -1.481 17.203 1.00 89.69 104 LEU A N 1
ATOM 801 C CA . LEU A 1 104 ? 10.036 -0.465 17.848 1.00 89.69 104 LEU A CA 1
ATOM 802 C C . LEU A 1 104 ? 9.918 -0.489 19.368 1.00 89.69 104 LEU A C 1
ATOM 804 O O . LEU A 1 104 ? 10.883 -0.134 20.047 1.00 89.69 104 LEU A O 1
ATOM 808 N N . MET A 1 105 ? 8.762 -0.878 19.905 1.00 79.69 105 MET A N 1
ATOM 809 C CA . MET A 1 105 ? 8.601 -1.038 21.341 1.00 79.69 105 MET A CA 1
ATOM 810 C C . MET A 1 105 ? 8.919 -2.490 21.686 1.00 79.69 105 MET A C 1
ATOM 812 O O . MET A 1 105 ? 8.495 -3.436 21.027 1.00 79.69 105 MET A O 1
ATOM 816 N N . GLU A 1 106 ? 9.712 -2.699 22.735 1.00 70.44 106 GLU A N 1
ATOM 817 C CA . GLU A 1 106 ? 9.804 -4.031 23.331 1.00 70.44 106 GLU A CA 1
ATOM 818 C C . GLU A 1 106 ? 8.385 -4.531 23.637 1.00 70.44 106 GLU A C 1
ATOM 820 O O . GLU A 1 106 ? 7.508 -3.714 23.915 1.00 70.44 106 GLU A O 1
ATOM 825 N N . ARG A 1 107 ? 8.161 -5.855 23.635 1.00 65.19 107 ARG A N 1
ATOM 826 C CA . ARG A 1 107 ? 6.860 -6.487 23.930 1.00 65.19 107 ARG A CA 1
ATOM 827 C C . ARG A 1 107 ? 6.460 -6.273 25.400 1.00 65.19 107 ARG A C 1
ATOM 829 O O . ARG A 1 107 ? 6.417 -7.207 26.202 1.00 65.19 107 ARG A O 1
ATOM 836 N N . ARG A 1 108 ? 6.235 -5.020 25.774 1.00 63.91 108 ARG A N 1
ATOM 837 C CA . ARG A 1 108 ? 5.800 -4.562 27.082 1.00 63.91 108 ARG A CA 1
ATOM 838 C C . ARG A 1 108 ? 4.315 -4.847 27.165 1.00 63.91 108 ARG A C 1
ATOM 840 O O . ARG A 1 108 ? 3.570 -4.572 26.233 1.00 63.91 108 ARG A O 1
ATOM 847 N N . ALA A 1 109 ? 3.893 -5.458 28.267 1.00 64.12 109 ALA A N 1
ATOM 848 C CA . ALA A 1 109 ? 2.479 -5.695 28.498 1.00 64.12 109 ALA A CA 1
ATOM 849 C C . ALA A 1 109 ? 1.731 -4.358 28.410 1.00 64.12 109 ALA A C 1
ATOM 851 O O . ALA A 1 109 ? 2.194 -3.364 28.978 1.00 64.12 109 ALA A O 1
ATOM 852 N N . ASP A 1 110 ? 0.603 -4.370 27.702 1.00 60.12 110 ASP A N 1
ATOM 853 C CA . ASP A 1 110 ? -0.242 -3.224 27.347 1.00 60.12 110 ASP A CA 1
ATOM 854 C C . ASP A 1 110 ? -0.921 -2.643 28.603 1.00 60.12 110 ASP A C 1
ATOM 856 O O . ASP A 1 110 ? -2.117 -2.774 28.846 1.00 60.12 110 ASP A O 1
ATOM 860 N N . THR A 1 111 ? -0.103 -2.102 29.504 1.00 60.22 111 THR A N 1
ATOM 861 C CA . THR A 1 111 ? -0.503 -1.766 30.876 1.00 60.22 111 THR A CA 1
ATOM 862 C C . THR A 1 111 ? -1.104 -0.365 30.940 1.00 60.22 111 THR A C 1
ATOM 864 O O . THR A 1 111 ? -1.781 -0.037 31.909 1.00 60.22 111 THR A O 1
ATOM 867 N N . GLN A 1 112 ? -0.836 0.484 29.940 1.00 60.03 112 GLN A N 1
ATOM 868 C CA . GLN A 1 112 ? -1.090 1.925 30.041 1.00 60.03 112 GLN A CA 1
ATOM 869 C C . GLN A 1 112 ? -2.017 2.512 28.973 1.00 60.03 112 GLN A C 1
ATOM 871 O O . GLN A 1 112 ? -2.455 3.644 29.158 1.00 60.03 112 GLN A O 1
ATOM 876 N N . VAL A 1 113 ? -2.370 1.780 27.910 1.00 62.25 113 VAL A N 1
ATOM 877 C CA . VAL A 1 113 ? -3.306 2.272 26.885 1.00 62.25 113 VAL A CA 1
ATOM 878 C C . VAL A 1 113 ? -4.522 1.345 26.809 1.00 62.25 113 VAL A C 1
ATOM 880 O O . VAL A 1 113 ? -4.435 0.248 26.260 1.00 62.25 113 VAL A O 1
ATOM 883 N N . PRO A 1 114 ? -5.676 1.748 27.369 1.00 61.66 114 PRO A N 1
ATOM 884 C CA . PRO A 1 114 ? -6.922 1.016 27.181 1.00 61.66 114 PRO A CA 1
ATOM 885 C C . PRO A 1 114 ? -7.313 1.018 25.696 1.00 61.66 114 PRO A C 1
ATOM 887 O O . PRO A 1 114 ? -7.369 2.080 25.079 1.00 61.66 114 PRO A O 1
ATOM 890 N N . ARG A 1 115 ? -7.605 -0.154 25.111 1.00 61.59 115 ARG A N 1
ATOM 891 C CA . ARG A 1 115 ? -8.219 -0.225 23.775 1.00 61.59 115 ARG A CA 1
ATOM 892 C C . ARG A 1 115 ? -9.681 0.205 23.887 1.00 61.59 115 ARG A C 1
ATOM 894 O O . ARG A 1 115 ? -10.439 -0.424 24.624 1.00 61.59 115 ARG A O 1
ATOM 901 N N . GLU A 1 116 ? -10.065 1.265 23.181 1.00 67.56 116 GLU A N 1
ATOM 902 C CA . GLU A 1 116 ? -11.478 1.627 23.032 1.00 67.56 116 GLU A CA 1
ATOM 903 C C . GLU A 1 116 ? -12.218 0.526 22.251 1.00 67.56 116 GLU A C 1
ATOM 905 O O . GLU A 1 116 ? -11.646 -0.085 21.343 1.00 67.56 116 GLU A O 1
ATOM 910 N N . ALA A 1 117 ? -13.442 0.222 22.700 1.00 53.94 117 ALA A N 1
ATOM 911 C CA . ALA A 1 117 ? -14.257 -0.920 22.278 1.00 53.94 117 ALA A CA 1
ATOM 912 C C . ALA A 1 117 ? -14.864 -0.763 20.877 1.00 53.94 117 ALA A C 1
ATOM 914 O O . ALA A 1 117 ? -15.264 0.370 20.529 1.00 53.94 117 ALA A O 1
#

Sequence (117 aa):
MLALTVALVLFSFDAAAPVPTLHARIDTNLESSAEFRSHDAGPADDAEFCRRLYLDLTGKIPSTSELRIFLTDRSPTKRSALIDTLLASDEHARHLATHFDITLMERRADTQVPREA

pLDDT: mean 84.85, std 16.23, range [46.72, 98.31]